Protein AF-A0A3E2C8K4-F1 (afdb_monomer_lite)

Foldseek 3Di:
DPCLVVVLVVVCVVQVHAEDEEEQVRAPALQVLLVVQLPDDAAYEYEYHPVVSHDPRNVVQVVCCQPPQKDWHWDDDDPPIDTDIDHGHDYHYGD

pLDDT: mean 95.31, std 4.45, range [69.38, 98.56]

Radius of gyration: 13.83 Å; chains: 1; bounding box: 30×46×24 Å

Secondary structure (DSSP, 8-state):
--SHHHHHHHHHHHHT--EEEEEGGG--SHHHHHHHHTTPPTT-EEEEETGGGS-HHHHHHHHHHHHHSEEEEEESSGGG-EEEEEEPPP-EEE-

Structure (mmCIF, N/CA/C/O backbone):
data_AF-A0A3E2C8K4-F1
#
_entry.id   AF-A0A3E2C8K4-F1
#
loop_
_atom_site.group_PDB
_atom_site.id
_atom_site.type_symbol
_atom_site.label_atom_id
_atom_site.label_alt_id
_atom_site.label_comp_id
_atom_site.label_asym_id
_atom_site.label_entity_id
_atom_site.label_seq_id
_atom_site.pdbx_PDB_ins_code
_atom_site.Cartn_x
_atom_site.Cartn_y
_atom_site.Cartn_z
_atom_site.occupancy
_atom_site.B_iso_or_equiv
_atom_site.auth_seq_id
_atom_site.auth_comp_id
_atom_site.auth_asym_id
_atom_site.auth_atom_id
_atom_site.pdbx_PDB_model_num
ATOM 1 N N . GLY A 1 1 ? 0.321 -17.794 -12.588 1.00 69.38 1 GLY A N 1
ATOM 2 C CA . GLY A 1 1 ? -0.972 -18.492 -12.726 1.00 69.38 1 GLY A CA 1
ATOM 3 C C . GLY A 1 1 ? -1.275 -19.521 -11.643 1.00 69.38 1 GLY A C 1
ATOM 4 O O . GLY A 1 1 ? -2.101 -20.377 -11.899 1.00 69.38 1 GLY A O 1
ATOM 5 N N . LEU A 1 2 ? -0.682 -19.448 -10.441 1.00 89.12 2 LEU A N 1
ATOM 6 C CA . LEU A 1 2 ? -0.988 -20.373 -9.329 1.00 89.12 2 LEU A CA 1
ATOM 7 C C . LEU A 1 2 ? -2.155 -19.895 -8.440 1.00 89.12 2 LEU A C 1
ATOM 9 O O . LEU A 1 2 ? -2.340 -20.400 -7.342 1.00 89.12 2 LEU A O 1
ATOM 13 N N . GLY A 1 3 ? -2.912 -18.885 -8.884 1.00 92.69 3 GLY A N 1
ATOM 14 C CA . GLY A 1 3 ? -4.075 -18.383 -8.147 1.00 92.69 3 GLY A CA 1
ATOM 15 C C . GLY A 1 3 ? -3.805 -17.297 -7.100 1.00 92.69 3 GLY A C 1
ATOM 16 O O . GLY A 1 3 ? -4.698 -17.040 -6.309 1.00 92.69 3 GLY A O 1
ATOM 17 N N . LYS A 1 4 ? -2.646 -16.613 -7.087 1.00 94.12 4 LYS A N 1
ATOM 18 C CA . LYS A 1 4 ? -2.385 -15.494 -6.146 1.00 94.12 4 LYS A CA 1
ATOM 19 C C . LYS A 1 4 ? -3.476 -14.418 -6.186 1.00 94.12 4 LYS A C 1
ATOM 21 O O . LYS A 1 4 ? -4.031 -14.068 -5.154 1.00 94.12 4 LYS A O 1
ATOM 26 N N . THR A 1 5 ? -3.837 -13.963 -7.386 1.00 94.75 5 THR A N 1
ATOM 27 C CA . THR A 1 5 ? -4.924 -12.994 -7.585 1.00 94.75 5 THR A CA 1
ATOM 28 C C . THR A 1 5 ? -6.256 -13.541 -7.075 1.00 94.75 5 THR A C 1
ATOM 30 O O . THR A 1 5 ? -7.009 -12.829 -6.424 1.00 94.75 5 THR A O 1
ATOM 33 N N . THR A 1 6 ? -6.536 -14.824 -7.323 1.00 96.50 6 THR A N 1
ATOM 34 C CA . THR A 1 6 ? -7.739 -15.494 -6.813 1.00 96.50 6 THR A CA 1
ATOM 35 C C . THR A 1 6 ? -7.760 -15.524 -5.288 1.00 96.50 6 THR A C 1
ATOM 37 O O . THR A 1 6 ? -8.779 -15.189 -4.699 1.00 96.50 6 THR A O 1
ATOM 40 N N . LEU A 1 7 ? -6.639 -15.856 -4.643 1.00 96.69 7 LEU A N 1
ATOM 41 C CA . LEU A 1 7 ? -6.517 -15.846 -3.186 1.00 96.69 7 LEU A CA 1
ATOM 42 C C . LEU A 1 7 ? -6.688 -14.437 -2.612 1.00 96.69 7 LEU A C 1
ATOM 44 O O . LEU A 1 7 ? -7.403 -14.283 -1.630 1.00 96.69 7 LEU A O 1
ATOM 48 N N . ALA A 1 8 ? -6.117 -13.408 -3.243 1.00 96.94 8 ALA A N 1
ATOM 49 C CA . ALA A 1 8 ? -6.308 -12.022 -2.818 1.00 96.94 8 ALA A CA 1
ATOM 50 C C . ALA A 1 8 ? -7.791 -11.606 -2.877 1.00 96.94 8 ALA A C 1
ATOM 52 O O . ALA A 1 8 ? -8.303 -11.001 -1.936 1.00 96.94 8 ALA A O 1
ATOM 53 N N . MET A 1 9 ? -8.503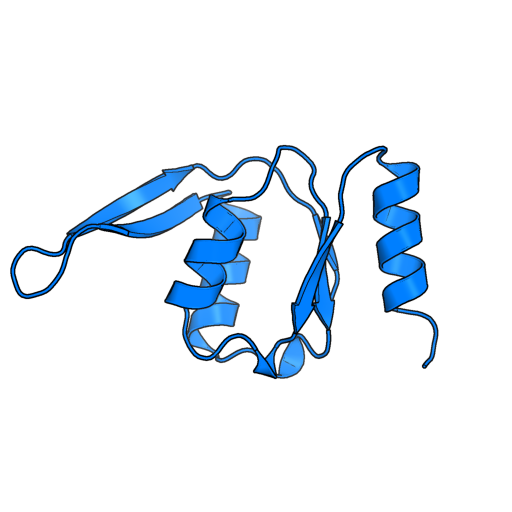 -11.990 -3.946 1.00 96.88 9 MET A N 1
ATOM 54 C CA . MET A 1 9 ? -9.947 -11.752 -4.068 1.00 96.88 9 MET A CA 1
ATOM 55 C C . MET A 1 9 ? -10.757 -12.519 -3.015 1.00 96.88 9 MET A C 1
ATOM 57 O O . MET A 1 9 ? -11.717 -11.971 -2.481 1.00 96.88 9 MET A O 1
ATOM 61 N N . ILE A 1 10 ? -10.367 -13.756 -2.686 1.00 97.88 10 ILE A N 1
ATOM 62 C CA . ILE A 1 10 ? -10.998 -14.528 -1.606 1.00 97.88 10 ILE A CA 1
ATOM 63 C C . ILE A 1 10 ? -10.803 -13.818 -0.262 1.00 97.88 10 ILE A C 1
ATOM 65 O O . ILE A 1 10 ? -11.776 -13.643 0.458 1.00 97.88 10 ILE A O 1
ATOM 69 N N . VAL A 1 11 ? -9.590 -13.347 0.053 1.00 97.25 11 VAL A N 1
ATOM 70 C CA . VAL A 1 11 ? -9.316 -12.604 1.298 1.00 97.25 11 VAL A CA 1
ATOM 71 C C . VAL A 1 11 ? -10.214 -11.371 1.416 1.00 97.25 11 VAL A C 1
ATOM 73 O O . VAL A 1 11 ? -10.857 -11.190 2.444 1.00 97.25 11 VAL A O 1
ATOM 76 N N . ALA A 1 12 ? -10.312 -10.553 0.364 1.00 97.81 12 ALA A N 1
ATOM 77 C CA . ALA A 1 12 ? -11.173 -9.369 0.378 1.00 97.81 12 ALA A CA 1
ATOM 78 C C . ALA A 1 12 ? -12.659 -9.726 0.563 1.00 97.81 12 ALA A C 1
ATOM 80 O O . ALA A 1 12 ? -13.353 -9.098 1.362 1.00 97.81 12 ALA A O 1
ATOM 81 N N . ASN A 1 13 ? -13.129 -10.776 -0.121 1.00 98.12 13 ASN A N 1
ATOM 82 C CA . ASN A 1 13 ? -14.503 -11.257 -0.005 1.00 98.12 13 ASN A CA 1
ATOM 83 C C . ASN A 1 13 ? -14.831 -11.764 1.410 1.00 98.12 13 ASN A C 1
ATOM 85 O O . ASN A 1 13 ? -15.873 -11.406 1.950 1.00 98.12 13 ASN A O 1
ATOM 89 N N . GLU A 1 14 ? -13.946 -12.554 2.024 1.00 97.94 14 GLU A N 1
ATOM 90 C CA . GLU A 1 14 ? -14.133 -13.070 3.391 1.00 97.94 14 GLU A CA 1
ATOM 91 C C . GLU A 1 14 ? -14.099 -11.959 4.449 1.00 97.94 14 GLU A C 1
ATOM 93 O O . GLU A 1 14 ? -14.790 -12.038 5.462 1.00 97.94 14 GLU A O 1
ATOM 98 N N . LEU A 1 15 ? -13.325 -10.899 4.207 1.00 96.56 15 LEU A N 1
ATOM 99 C CA . LEU A 1 15 ? -13.288 -9.715 5.065 1.00 96.56 15 LEU A CA 1
ATOM 100 C C . LEU A 1 15 ? -14.462 -8.749 4.813 1.00 96.56 15 LEU A C 1
ATOM 102 O O . LEU A 1 15 ? -14.664 -7.829 5.602 1.00 96.56 15 LEU A O 1
ATOM 106 N N . GLY A 1 16 ? -15.241 -8.942 3.742 1.00 97.56 16 GLY A N 1
ATOM 107 C CA . GLY A 1 16 ? -16.353 -8.060 3.375 1.00 97.56 16 GLY A CA 1
ATOM 108 C C . GLY A 1 16 ? -15.919 -6.657 2.929 1.00 97.56 16 GLY A C 1
ATOM 109 O O . GLY A 1 16 ? -16.667 -5.700 3.117 1.00 97.56 16 GLY A O 1
ATOM 110 N N . VAL A 1 17 ? -14.717 -6.526 2.362 1.00 98.06 17 VAL A N 1
ATOM 111 C CA . VAL A 1 17 ? -14.086 -5.251 1.971 1.00 98.06 17 VAL A CA 1
ATOM 112 C C . VAL A 1 17 ? -13.744 -5.226 0.480 1.00 98.06 17 VAL A C 1
ATOM 114 O O . VAL A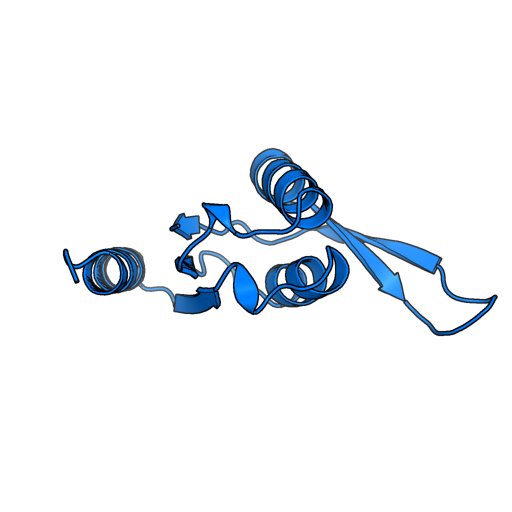 1 17 ? -13.716 -6.257 -0.194 1.00 98.06 17 VAL A O 1
ATOM 117 N N . SER A 1 18 ? -13.472 -4.036 -0.056 1.00 97.56 18 SER A N 1
ATOM 118 C CA . SER A 1 18 ? -12.960 -3.879 -1.418 1.00 97.56 18 SER A CA 1
ATOM 119 C C . SER A 1 18 ? -11.513 -4.370 -1.549 1.00 97.56 18 SER A C 1
ATOM 121 O O . SER A 1 18 ? -10.768 -4.508 -0.574 1.00 97.56 18 SER A O 1
ATOM 123 N N . ILE A 1 19 ? -11.117 -4.631 -2.796 1.00 98.00 19 ILE A N 1
ATOM 124 C CA . ILE A 1 19 ? -9.736 -4.917 -3.178 1.00 98.00 19 ILE A CA 1
ATOM 125 C C . ILE A 1 19 ? -9.243 -3.863 -4.165 1.00 98.00 19 ILE A C 1
ATOM 127 O O . ILE A 1 19 ? -9.889 -3.587 -5.179 1.00 98.00 19 ILE A O 1
ATOM 131 N N . ARG A 1 20 ? -8.054 -3.331 -3.900 1.00 97.81 20 ARG A N 1
ATOM 132 C CA . ARG A 1 20 ? -7.294 -2.483 -4.808 1.00 97.81 20 ARG A CA 1
ATOM 133 C C . ARG A 1 20 ? -6.163 -3.281 -5.423 1.00 97.81 20 ARG A C 1
ATOM 135 O O . ARG A 1 20 ? -5.375 -3.890 -4.709 1.00 97.81 20 ARG A O 1
ATOM 142 N N . VAL A 1 21 ? -6.069 -3.266 -6.748 1.00 97.69 21 VAL A N 1
ATOM 143 C CA . VAL A 1 21 ? -5.068 -4.040 -7.490 1.00 97.69 21 VAL A CA 1
ATOM 144 C C . VAL A 1 21 ? -4.058 -3.105 -8.142 1.00 97.69 21 VAL A C 1
ATOM 146 O O . VAL A 1 21 ? -4.432 -2.165 -8.839 1.00 97.69 21 VAL A O 1
ATOM 149 N N . THR A 1 22 ? -2.776 -3.395 -7.947 1.00 98.06 22 THR A N 1
ATOM 150 C CA . THR A 1 22 ? -1.647 -2.774 -8.646 1.00 98.06 22 THR A CA 1
ATOM 151 C C . THR A 1 22 ? -0.550 -3.82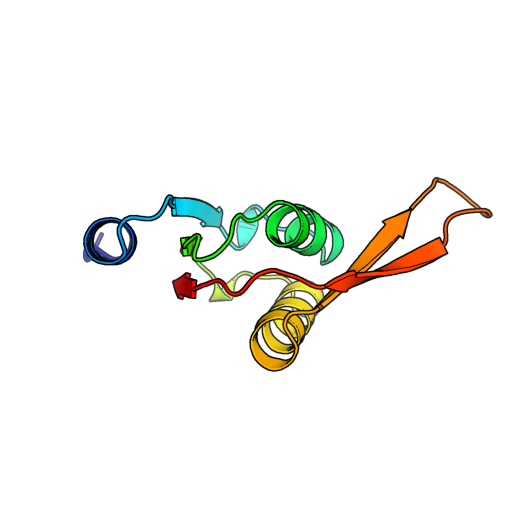1 -8.883 1.00 98.06 22 THR A C 1
ATOM 153 O O . THR A 1 22 ? -0.743 -5.010 -8.615 1.00 98.06 22 THR A O 1
ATOM 156 N N . SER A 1 23 ? 0.603 -3.410 -9.401 1.00 98.25 23 SER A N 1
ATOM 157 C CA . SER A 1 23 ? 1.776 -4.270 -9.538 1.00 98.25 23 SER A CA 1
ATOM 158 C C . SER A 1 23 ? 3.061 -3.529 -9.180 1.00 98.25 23 SER A C 1
ATOM 160 O O . SER A 1 23 ? 3.140 -2.308 -9.311 1.00 98.25 23 SER A O 1
ATOM 162 N N . GLY A 1 24 ? 4.086 -4.271 -8.757 1.00 98.25 24 GLY A N 1
ATOM 163 C CA . GLY A 1 24 ? 5.419 -3.735 -8.481 1.00 98.25 24 GLY A CA 1
ATOM 164 C C . GLY A 1 24 ? 5.950 -2.862 -9.629 1.00 98.25 24 GLY A C 1
ATOM 165 O O . GLY A 1 24 ? 6.326 -1.723 -9.376 1.00 98.25 24 GLY A O 1
ATOM 166 N N . PRO A 1 25 ? 5.894 -3.311 -10.901 1.00 98.25 25 PRO A N 1
ATOM 167 C CA . PRO A 1 25 ? 6.339 -2.515 -12.049 1.00 98.25 25 PRO A CA 1
ATOM 168 C C . PRO A 1 25 ? 5.519 -1.251 -12.338 1.00 98.25 25 PRO A C 1
ATOM 170 O O . PRO A 1 25 ? 6.019 -0.359 -13.022 1.00 98.25 25 PRO A O 1
ATOM 173 N N . ALA A 1 26 ? 4.264 -1.181 -11.883 1.00 98.06 26 ALA A N 1
ATOM 174 C CA . ALA A 1 26 ? 3.429 0.009 -12.044 1.00 98.06 26 ALA A CA 1
ATOM 175 C C . ALA A 1 26 ? 3.814 1.128 -11.061 1.00 98.06 26 ALA A C 1
ATOM 177 O O . ALA A 1 26 ? 3.477 2.286 -11.297 1.00 98.06 26 ALA A O 1
ATOM 178 N N . ILE A 1 27 ? 4.531 0.793 -9.985 1.00 98.31 27 ILE A N 1
ATOM 179 C CA . ILE A 1 27 ? 5.037 1.732 -8.985 1.00 98.31 27 ILE A CA 1
ATOM 180 C C . ILE A 1 27 ? 6.465 2.113 -9.381 1.00 98.31 27 ILE A C 1
ATOM 182 O O . ILE A 1 27 ? 7.390 1.310 -9.281 1.00 98.31 27 ILE A O 1
ATOM 186 N N . GLN A 1 28 ? 6.654 3.344 -9.850 1.00 96.94 28 GLN A N 1
ATOM 187 C CA . GLN A 1 28 ? 7.950 3.821 -10.338 1.00 96.94 28 GLN A CA 1
ATOM 188 C C . GLN A 1 28 ? 8.756 4.500 -9.232 1.00 96.94 28 GLN A C 1
ATOM 190 O O . GLN A 1 28 ? 9.986 4.427 -9.216 1.00 96.94 28 GLN A O 1
ATOM 195 N N . HIS A 1 29 ? 8.070 5.134 -8.282 1.00 95.62 29 HIS A N 1
ATOM 196 C CA . HIS A 1 29 ? 8.681 5.786 -7.130 1.00 95.62 29 HIS A CA 1
ATOM 197 C C . HIS A 1 29 ? 7.776 5.752 -5.891 1.00 95.62 29 HIS A C 1
ATOM 199 O O . HIS A 1 29 ? 6.570 5.537 -5.985 1.00 95.62 29 HIS A O 1
ATOM 205 N N . ALA A 1 30 ? 8.355 6.019 -4.714 1.00 95.19 30 ALA A N 1
ATOM 206 C CA . ALA A 1 30 ? 7.659 5.973 -3.421 1.00 95.19 30 ALA A CA 1
ATOM 207 C C . ALA A 1 30 ? 6.369 6.819 -3.381 1.00 95.19 30 ALA A C 1
ATOM 209 O O . ALA A 1 30 ? 5.387 6.417 -2.764 1.00 95.19 30 ALA A O 1
ATOM 210 N N . GLY A 1 31 ? 6.337 7.946 -4.105 1.00 94.44 31 GLY A N 1
ATOM 211 C CA . GLY A 1 31 ? 5.150 8.798 -4.212 1.00 94.44 31 GLY A CA 1
ATOM 212 C C . GLY A 1 31 ? 3.937 8.122 -4.867 1.00 94.44 31 GLY A C 1
ATOM 213 O O . GLY A 1 31 ? 2.808 8.443 -4.503 1.00 94.44 31 GLY A O 1
ATOM 214 N N . ASP A 1 32 ? 4.148 7.156 -5.770 1.00 96.00 32 ASP A N 1
ATOM 215 C CA . ASP A 1 32 ? 3.043 6.418 -6.402 1.00 96.00 32 ASP A CA 1
ATOM 216 C C . ASP A 1 32 ? 2.351 5.537 -5.364 1.00 96.00 32 ASP A C 1
ATOM 218 O O . ASP A 1 32 ? 1.128 5.555 -5.225 1.00 96.00 32 ASP A O 1
ATOM 222 N N . LEU A 1 33 ? 3.153 4.808 -4.580 1.00 97.44 33 LEU A N 1
ATOM 223 C CA . LEU A 1 33 ? 2.643 3.973 -3.502 1.00 97.44 33 LEU A CA 1
ATOM 224 C C . LEU A 1 33 ? 1.993 4.823 -2.403 1.00 97.44 33 LEU A C 1
ATOM 226 O O . LEU A 1 33 ? 0.907 4.481 -1.944 1.00 97.44 33 LEU A O 1
ATOM 230 N N . ALA A 1 34 ? 2.593 5.958 -2.033 1.00 96.06 34 ALA A N 1
ATOM 231 C CA . ALA A 1 34 ? 2.001 6.884 -1.069 1.00 96.06 34 ALA A CA 1
ATOM 232 C C . ALA A 1 34 ? 0.615 7.379 -1.518 1.00 96.06 34 ALA A C 1
ATOM 234 O O . ALA A 1 34 ? -0.319 7.425 -0.714 1.00 96.06 34 ALA A O 1
ATOM 235 N N . SER A 1 35 ? 0.444 7.690 -2.808 1.00 94.62 35 SER A N 1
ATOM 236 C CA . SER A 1 35 ? -0.858 8.064 -3.375 1.00 94.62 35 SER A CA 1
ATOM 237 C C . SER A 1 35 ? -1.883 6.924 -3.318 1.00 94.62 35 SER A C 1
ATOM 239 O O . SER A 1 35 ? -3.067 7.174 -3.087 1.00 94.62 35 SER A O 1
ATOM 241 N N . ILE A 1 36 ? -1.457 5.676 -3.534 1.00 96.88 36 ILE A N 1
ATOM 242 C CA . ILE A 1 36 ? -2.340 4.507 -3.430 1.00 96.88 36 ILE A CA 1
ATOM 243 C C . ILE A 1 36 ? -2.776 4.301 -1.976 1.00 96.88 36 ILE A C 1
ATOM 245 O O . ILE A 1 36 ? -3.970 4.181 -1.722 1.00 96.88 36 ILE A O 1
ATOM 249 N N . LEU A 1 37 ? -1.825 4.300 -1.037 1.00 97.38 37 LEU A N 1
ATOM 250 C CA . LEU A 1 37 ? -2.067 4.055 0.387 1.00 97.38 37 LEU A CA 1
ATOM 251 C C . LEU A 1 37 ? -2.960 5.130 1.013 1.00 97.38 37 LEU A C 1
ATOM 253 O O . LEU A 1 37 ? -3.927 4.809 1.696 1.00 97.38 37 LEU A O 1
ATOM 257 N N . SER A 1 38 ? -2.680 6.406 0.733 1.00 95.25 38 SER A N 1
ATOM 258 C CA . SER A 1 38 ? -3.449 7.549 1.257 1.00 95.25 38 SER A CA 1
ATOM 259 C C . SER A 1 38 ? -4.904 7.610 0.781 1.00 95.25 38 SER A C 1
ATOM 261 O O . SER A 1 38 ? -5.685 8.389 1.322 1.00 95.25 38 SER A O 1
ATOM 263 N N . SER A 1 39 ? -5.277 6.805 -0.215 1.00 95.25 39 SER A N 1
ATOM 264 C CA . SER A 1 39 ? -6.642 6.720 -0.735 1.00 95.25 39 SER A CA 1
ATOM 265 C C . SER A 1 39 ? -7.316 5.379 -0.440 1.00 95.25 39 SER A C 1
ATOM 267 O O . SER A 1 39 ? -8.345 5.089 -1.053 1.00 95.25 39 SER A O 1
ATOM 269 N N . LEU A 1 40 ? -6.731 4.543 0.424 1.00 97.50 40 LEU A N 1
ATOM 270 C CA . LEU A 1 40 ? -7.358 3.302 0.873 1.00 97.50 40 LEU A CA 1
ATOM 271 C C . LEU A 1 40 ? -8.503 3.581 1.847 1.00 97.50 40 LEU A C 1
ATOM 273 O O . LEU A 1 40 ? -8.422 4.489 2.676 1.00 97.50 40 LEU A O 1
ATOM 277 N N . ASP A 1 41 ? -9.533 2.747 1.774 1.00 97.19 41 ASP A N 1
ATOM 278 C CA . ASP A 1 41 ? -10.598 2.681 2.767 1.00 97.19 41 ASP A CA 1
ATOM 279 C C . ASP A 1 41 ? -10.220 1.763 3.943 1.00 97.19 41 ASP A C 1
ATOM 281 O O . ASP A 1 41 ? -9.292 0.952 3.882 1.00 97.19 41 ASP A O 1
ATOM 285 N N . THR A 1 42 ? -10.959 1.873 5.052 1.00 96.75 42 THR A N 1
ATOM 286 C CA . THR A 1 42 ? -10.714 1.028 6.232 1.00 96.75 42 THR A CA 1
ATOM 287 C C . THR A 1 42 ? -10.946 -0.444 5.931 1.00 96.75 42 THR A C 1
ATOM 289 O O . THR A 1 42 ? -12.040 -0.846 5.549 1.00 96.75 42 THR A O 1
ATOM 292 N N . GLY A 1 43 ? -9.910 -1.245 6.165 1.00 96.38 43 GLY A N 1
ATOM 293 C CA . GLY A 1 43 ? -9.892 -2.682 5.935 1.00 96.38 43 GLY A CA 1
ATOM 294 C C . GLY A 1 43 ? -9.621 -3.082 4.485 1.00 96.38 43 GLY A C 1
ATOM 295 O O . GLY A 1 43 ? -9.487 -4.276 4.244 1.00 96.38 43 GLY A O 1
ATOM 296 N N . GLU A 1 44 ? -9.516 -2.137 3.539 1.00 98.12 44 GLU A N 1
ATOM 297 C CA . GLU A 1 44 ? -9.325 -2.437 2.113 1.00 98.12 44 GLU A CA 1
ATOM 298 C C . GLU A 1 44 ? -8.080 -3.315 1.889 1.00 98.12 44 GLU A C 1
ATOM 300 O O . GLU A 1 44 ? -7.026 -3.135 2.512 1.00 98.12 44 GLU A O 1
ATOM 305 N N . VAL A 1 45 ? -8.208 -4.299 0.996 1.00 98.56 45 VAL A N 1
ATOM 306 C CA . VAL A 1 45 ? -7.094 -5.174 0.619 1.00 98.56 45 VAL A CA 1
ATOM 307 C C . VAL A 1 45 ? -6.316 -4.522 -0.517 1.00 98.56 45 VAL A C 1
ATOM 309 O O . VAL A 1 45 ? -6.854 -4.319 -1.601 1.00 98.56 45 VAL A O 1
ATOM 312 N N . LEU A 1 46 ? -5.031 -4.246 -0.311 1.00 98.50 46 LEU A N 1
ATOM 313 C CA . LEU A 1 46 ? -4.104 -3.823 -1.355 1.00 98.50 46 LEU A CA 1
ATOM 314 C C . LEU A 1 46 ? -3.350 -5.041 -1.903 1.00 98.50 46 LEU A C 1
ATOM 316 O O . LEU A 1 46 ? -2.463 -5.589 -1.250 1.00 98.50 46 LEU A O 1
ATOM 320 N N . PHE A 1 47 ? -3.678 -5.453 -3.123 1.00 98.44 47 PHE A N 1
ATOM 321 C CA . PHE A 1 47 ? -2.951 -6.490 -3.848 1.00 98.44 47 PHE A CA 1
ATOM 322 C C . PHE A 1 47 ? -1.902 -5.873 -4.785 1.00 98.44 47 PHE A C 1
ATOM 324 O O . PHE A 1 47 ? -2.244 -5.090 -5.674 1.00 98.44 47 PHE A O 1
ATOM 331 N N . ILE A 1 48 ? -0.633 -6.252 -4.605 1.00 98.38 48 ILE A N 1
ATOM 332 C CA . ILE A 1 48 ? 0.511 -5.807 -5.412 1.00 98.38 48 ILE A CA 1
ATOM 333 C C . ILE A 1 48 ? 1.110 -7.022 -6.126 1.00 98.38 48 ILE A C 1
ATOM 335 O O . ILE A 1 48 ? 1.929 -7.738 -5.559 1.00 98.38 48 ILE A O 1
ATOM 339 N N . ASP A 1 49 ? 0.741 -7.266 -7.384 1.00 97.94 49 ASP A N 1
ATOM 340 C CA . ASP A 1 49 ? 1.367 -8.362 -8.135 1.00 97.94 49 ASP A CA 1
ATOM 341 C C . ASP A 1 49 ? 2.843 -8.058 -8.427 1.00 97.94 49 ASP A C 1
ATOM 343 O O . ASP A 1 49 ? 3.232 -6.908 -8.618 1.00 97.94 49 ASP A O 1
ATOM 347 N N . GLU A 1 50 ? 3.681 -9.090 -8.481 1.00 97.56 50 GLU A N 1
ATOM 348 C CA . GLU A 1 50 ? 5.135 -8.940 -8.618 1.00 97.56 50 GLU A CA 1
ATOM 349 C C . GLU A 1 50 ? 5.743 -7.969 -7.581 1.00 97.56 50 GLU A C 1
ATOM 351 O O . GLU A 1 50 ? 6.610 -7.165 -7.921 1.00 97.56 50 GLU A O 1
ATOM 356 N N . ILE A 1 51 ? 5.317 -8.045 -6.309 1.00 97.88 51 ILE A N 1
ATOM 357 C CA . ILE A 1 51 ? 5.764 -7.131 -5.236 1.00 97.88 51 ILE A CA 1
ATOM 358 C C . ILE A 1 51 ? 7.296 -7.037 -5.100 1.00 97.88 51 ILE A C 1
ATOM 360 O O . ILE A 1 51 ? 7.835 -5.977 -4.807 1.00 97.88 51 ILE A O 1
ATOM 364 N N . HIS A 1 52 ? 8.018 -8.112 -5.430 1.00 97.25 52 HIS A N 1
ATOM 365 C CA . HIS A 1 52 ? 9.486 -8.168 -5.474 1.00 97.25 52 HIS A CA 1
ATOM 366 C C . HIS A 1 52 ? 10.133 -7.237 -6.519 1.00 97.25 52 HIS A C 1
ATOM 368 O O . HIS A 1 52 ? 11.355 -7.115 -6.561 1.00 97.25 52 HIS A O 1
ATOM 374 N N . ARG A 1 53 ? 9.340 -6.620 -7.403 1.00 98.19 53 ARG A N 1
ATOM 375 C CA . ARG A 1 53 ? 9.788 -5.624 -8.387 1.00 98.19 53 ARG A CA 1
ATOM 376 C C . ARG A 1 53 ? 9.539 -4.188 -7.938 1.00 98.19 53 ARG A C 1
ATOM 378 O O . ARG A 1 53 ? 9.769 -3.279 -8.735 1.00 98.19 53 ARG A O 1
ATOM 385 N N . LEU A 1 54 ? 9.068 -3.973 -6.708 1.00 98.56 54 LEU A N 1
ATOM 386 C CA . LEU A 1 54 ? 8.974 -2.634 -6.143 1.00 98.56 54 LEU A CA 1
ATOM 387 C C . LEU A 1 54 ? 10.356 -1.962 -6.127 1.00 98.56 54 LEU A C 1
ATOM 389 O O . LEU A 1 54 ? 11.356 -2.593 -5.774 1.00 98.56 54 LEU A O 1
ATOM 393 N N . PRO A 1 55 ? 10.442 -0.666 -6.467 1.00 98.19 55 PRO A N 1
ATOM 394 C CA . PRO A 1 55 ? 11.627 0.118 -6.173 1.00 98.19 55 PRO A CA 1
ATOM 395 C C . PRO A 1 55 ? 11.892 0.103 -4.667 1.00 98.19 55 PRO A C 1
ATOM 397 O O . PRO A 1 55 ? 10.966 0.280 -3.877 1.00 98.19 55 PRO A O 1
ATOM 400 N N . ARG A 1 56 ? 13.162 -0.006 -4.270 1.00 98.06 56 ARG A N 1
ATOM 401 C CA . ARG A 1 56 ? 13.572 -0.059 -2.857 1.00 98.06 56 ARG A CA 1
ATOM 402 C C . ARG A 1 56 ? 12.928 1.028 -1.985 1.00 98.06 56 ARG A C 1
ATOM 404 O O . ARG A 1 56 ? 12.464 0.740 -0.893 1.00 98.06 56 ARG A O 1
ATOM 411 N N . ALA A 1 57 ? 12.850 2.264 -2.480 1.00 96.75 57 ALA A N 1
ATOM 412 C CA . ALA A 1 57 ? 12.233 3.365 -1.738 1.00 96.75 57 ALA A CA 1
ATOM 413 C C . ALA A 1 57 ? 10.720 3.172 -1.508 1.00 96.75 57 ALA A C 1
ATOM 415 O O . ALA A 1 57 ? 10.191 3.607 -0.491 1.00 96.75 57 ALA A O 1
ATOM 416 N N . ALA A 1 58 ? 10.012 2.536 -2.448 1.00 97.88 58 ALA A N 1
ATOM 417 C CA . ALA A 1 58 ? 8.602 2.197 -2.273 1.00 97.88 58 ALA A CA 1
ATOM 418 C C . ALA A 1 58 ? 8.431 0.997 -1.330 1.00 97.88 58 ALA A C 1
ATOM 420 O O . ALA A 1 58 ? 7.507 0.988 -0.530 1.00 97.88 58 ALA A O 1
ATOM 421 N N . GLU A 1 59 ? 9.331 0.014 -1.385 1.00 98.06 59 GLU A N 1
ATOM 422 C CA . GLU A 1 59 ? 9.347 -1.113 -0.448 1.00 98.06 59 GLU A CA 1
ATOM 423 C C . GLU A 1 59 ? 9.571 -0.645 1.003 1.00 98.06 59 GLU A C 1
ATOM 425 O O . GLU A 1 59 ? 8.795 -0.996 1.886 1.00 98.06 59 GLU A O 1
ATOM 430 N N . GLU A 1 60 ? 10.568 0.211 1.249 1.00 97.44 60 GLU A N 1
ATOM 431 C CA . GLU A 1 60 ? 10.826 0.806 2.571 1.00 97.44 60 GLU A CA 1
ATOM 432 C C . GLU A 1 60 ? 9.608 1.601 3.081 1.00 97.44 60 GLU A C 1
ATOM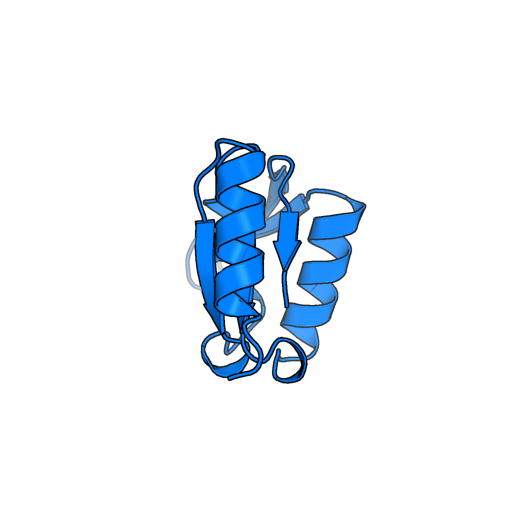 434 O O . GLU A 1 60 ? 9.213 1.458 4.238 1.00 97.44 60 GLU A O 1
ATOM 439 N N . LEU A 1 61 ? 8.959 2.378 2.203 1.00 97.12 61 LEU A N 1
ATOM 440 C CA . LEU A 1 61 ? 7.716 3.084 2.528 1.00 97.12 61 LEU A CA 1
ATOM 441 C C . LEU A 1 61 ? 6.578 2.116 2.876 1.00 97.12 61 LEU A C 1
ATOM 443 O O . LEU A 1 61 ? 5.823 2.388 3.808 1.00 97.12 61 LEU A O 1
ATOM 447 N N . LEU A 1 62 ? 6.446 0.999 2.151 1.00 97.75 62 LEU A N 1
ATOM 448 C CA . LEU A 1 62 ? 5.416 -0.006 2.414 1.00 97.75 62 LEU A CA 1
ATOM 449 C C . LEU A 1 62 ? 5.578 -0.618 3.807 1.00 97.75 62 LEU A C 1
ATOM 451 O O . LEU A 1 62 ? 4.587 -0.739 4.522 1.00 97.75 62 LEU A O 1
ATOM 455 N N . TYR A 1 63 ? 6.808 -0.961 4.206 1.00 96.88 63 TYR A N 1
ATOM 456 C CA . TYR A 1 63 ? 7.077 -1.496 5.543 1.00 96.88 63 TYR A CA 1
ATOM 457 C C . TYR A 1 63 ? 6.684 -0.500 6.639 1.00 96.88 63 TYR A C 1
ATOM 459 O O . TYR A 1 63 ? 5.944 -0.870 7.546 1.00 96.88 63 TYR A O 1
ATOM 467 N N . ILE A 1 64 ? 7.074 0.774 6.513 1.00 96.12 64 ILE A N 1
ATOM 468 C CA . ILE A 1 64 ? 6.685 1.822 7.474 1.00 96.12 64 ILE A CA 1
ATOM 469 C C . ILE A 1 64 ? 5.159 1.976 7.522 1.00 96.12 64 ILE A C 1
ATOM 471 O O . ILE A 1 64 ? 4.568 2.064 8.597 1.00 96.12 64 ILE A O 1
ATOM 475 N N . ALA A 1 65 ? 4.495 1.963 6.365 1.00 97.38 65 ALA A N 1
ATOM 476 C CA . ALA A 1 65 ? 3.042 2.061 6.294 1.00 97.38 65 ALA A CA 1
ATOM 477 C C . ALA A 1 65 ? 2.334 0.871 6.963 1.00 97.38 65 ALA A C 1
ATOM 479 O O . ALA A 1 65 ? 1.269 1.057 7.544 1.00 97.38 65 ALA A O 1
ATOM 480 N N . MET A 1 66 ? 2.910 -0.332 6.895 1.00 97.31 66 MET A N 1
ATOM 481 C CA . MET A 1 66 ? 2.378 -1.533 7.548 1.00 97.31 66 MET A CA 1
ATOM 482 C C . MET A 1 66 ? 2.649 -1.566 9.059 1.00 97.31 66 MET A C 1
ATOM 484 O O . MET A 1 66 ? 1.836 -2.117 9.798 1.00 97.31 66 MET A O 1
ATOM 488 N N . GLU A 1 67 ? 3.771 -1.007 9.517 1.00 96.88 67 GLU A N 1
ATOM 489 C CA . GLU A 1 67 ? 4.139 -0.959 10.939 1.00 96.88 67 GLU A CA 1
ATOM 490 C C . GLU A 1 67 ? 3.395 0.154 11.687 1.00 96.88 67 GLU A C 1
ATOM 492 O O . GLU A 1 67 ? 2.803 -0.090 12.740 1.00 96.88 67 GLU A O 1
ATOM 497 N N . ASP A 1 68 ? 3.376 1.361 11.116 1.00 96.88 68 ASP A N 1
ATOM 498 C CA . ASP A 1 68 ? 2.919 2.572 11.802 1.00 96.88 68 ASP A CA 1
ATOM 499 C C . ASP A 1 68 ? 1.556 3.087 11.317 1.00 96.88 68 ASP A C 1
ATOM 501 O O . ASP A 1 68 ? 1.015 4.029 11.906 1.00 96.88 68 ASP A O 1
ATOM 505 N N . PHE A 1 69 ? 1.000 2.522 10.236 1.00 97.12 69 PHE A N 1
ATOM 506 C CA . PHE A 1 69 ? -0.195 3.037 9.550 1.00 97.12 69 PHE A CA 1
ATOM 507 C C . PHE A 1 69 ? -0.078 4.533 9.242 1.00 97.12 69 PHE A C 1
ATOM 509 O O . PHE A 1 69 ? -0.980 5.330 9.509 1.00 97.12 69 PHE A O 1
ATOM 516 N N . ARG A 1 70 ? 1.071 4.935 8.691 1.00 95.75 70 ARG A N 1
ATOM 517 C CA . ARG A 1 70 ? 1.378 6.321 8.331 1.00 95.75 70 ARG A CA 1
ATOM 518 C C . ARG A 1 70 ? 2.123 6.406 7.012 1.00 95.75 70 ARG A C 1
ATOM 520 O O . ARG A 1 70 ? 2.876 5.508 6.652 1.00 95.75 70 ARG A O 1
ATOM 527 N N . VAL A 1 71 ? 1.936 7.521 6.318 1.00 94.62 71 VAL A N 1
ATOM 528 C CA . VAL A 1 71 ? 2.728 7.871 5.143 1.00 94.62 71 VAL A CA 1
ATOM 529 C C . VAL A 1 71 ? 2.908 9.376 5.050 1.00 94.62 71 VAL A C 1
ATOM 531 O O . VAL A 1 71 ? 2.015 10.148 5.392 1.00 94.62 71 VAL A O 1
ATOM 534 N N . ASP A 1 72 ? 4.054 9.788 4.539 1.00 90.56 72 ASP A N 1
ATOM 535 C CA . ASP A 1 72 ? 4.338 11.173 4.207 1.00 90.56 72 ASP A CA 1
ATOM 536 C C . ASP A 1 72 ? 3.883 11.469 2.774 1.00 90.56 72 ASP A C 1
ATOM 538 O O . ASP A 1 72 ? 4.308 10.807 1.823 1.00 90.56 72 ASP A O 1
ATOM 542 N N . VAL A 1 73 ? 3.012 12.467 2.602 1.00 86.25 73 VAL A N 1
ATOM 543 C CA . VAL A 1 73 ? 2.521 12.887 1.282 1.00 86.25 73 VAL A CA 1
ATOM 544 C C . VAL A 1 73 ? 3.025 14.283 0.954 1.00 86.25 73 VAL A C 1
ATOM 546 O O . VAL A 1 73 ? 2.901 15.219 1.744 1.00 86.25 73 VAL A O 1
ATOM 549 N N . MET A 1 74 ? 3.570 14.430 -0.254 1.00 86.25 74 MET A N 1
ATOM 550 C CA . MET A 1 74 ? 3.982 15.725 -0.783 1.00 86.25 74 MET A CA 1
ATOM 551 C C . MET A 1 74 ? 2.752 16.541 -1.183 1.00 86.25 74 MET A C 1
ATOM 553 O O . MET A 1 74 ? 2.007 16.160 -2.086 1.00 86.25 74 MET A O 1
ATOM 557 N N . VAL A 1 75 ? 2.567 17.693 -0.545 1.00 86.19 75 VAL A N 1
ATOM 558 C CA . VAL A 1 75 ? 1.510 18.653 -0.870 1.00 86.19 75 VAL A CA 1
ATOM 559 C C . VAL A 1 75 ? 2.130 19.891 -1.512 1.00 86.19 75 VAL A C 1
ATOM 561 O O . VAL A 1 75 ? 3.110 20.446 -1.021 1.00 86.19 75 VAL A O 1
ATOM 564 N N . GLY A 1 76 ? 1.549 20.338 -2.627 1.00 86.00 76 GLY A N 1
ATOM 565 C CA . GLY A 1 76 ? 2.045 21.474 -3.409 1.00 86.00 76 GLY A CA 1
ATOM 566 C C . GLY A 1 76 ? 2.989 21.078 -4.551 1.00 86.00 76 GLY A C 1
ATOM 567 O O . GLY A 1 76 ? 3.195 19.902 -4.841 1.00 86.00 76 GLY A O 1
ATOM 568 N N . LYS A 1 77 ? 3.531 22.077 -5.260 1.00 84.12 77 LYS A N 1
ATOM 569 C CA . LYS A 1 77 ? 4.477 21.894 -6.377 1.00 84.12 77 LYS A CA 1
ATOM 570 C C . LYS A 1 77 ? 5.631 22.892 -6.272 1.00 84.12 77 LYS A C 1
ATOM 572 O O . LYS A 1 77 ? 5.431 24.033 -5.861 1.00 84.12 77 LYS A O 1
ATOM 577 N N . GLY A 1 78 ? 6.819 22.480 -6.717 1.00 85.19 78 GLY A N 1
ATOM 578 C CA . GLY A 1 78 ? 8.002 23.343 -6.772 1.00 85.19 78 GLY A CA 1
ATOM 579 C C . GLY A 1 78 ? 8.593 23.666 -5.389 1.00 85.19 78 GLY A C 1
ATOM 580 O O . GLY A 1 78 ? 8.402 22.891 -4.456 1.00 85.19 78 GLY A O 1
ATOM 581 N N . PRO A 1 79 ? 9.297 24.803 -5.233 1.00 87.06 79 PRO A N 1
ATOM 582 C CA . PRO A 1 79 ? 10.000 25.170 -3.995 1.00 87.06 79 PRO A CA 1
ATOM 583 C C . PRO A 1 79 ? 9.116 25.314 -2.747 1.00 87.06 79 PRO A C 1
ATOM 585 O O . PRO A 1 79 ? 9.638 25.373 -1.641 1.00 87.06 79 PRO A O 1
ATOM 588 N N . GLY A 1 80 ? 7.793 25.405 -2.920 1.00 89.19 80 GLY A N 1
ATOM 589 C CA . GLY A 1 80 ? 6.821 25.475 -1.827 1.00 89.19 80 GLY A CA 1
ATOM 590 C C . GLY A 1 80 ? 6.187 24.132 -1.458 1.00 89.19 80 GLY A C 1
ATOM 591 O O . GLY A 1 80 ? 5.250 24.125 -0.667 1.00 89.19 80 GLY A O 1
ATOM 592 N N . ALA A 1 81 ? 6.628 23.019 -2.055 1.00 91.31 81 ALA A N 1
ATOM 593 C CA . ALA A 1 81 ? 6.117 21.702 -1.701 1.00 91.31 81 ALA A CA 1
ATOM 594 C C . ALA A 1 81 ? 6.599 21.298 -0.301 1.00 91.31 81 ALA A C 1
ATOM 596 O O . ALA A 1 81 ? 7.778 21.448 0.024 1.00 91.31 81 ALA A O 1
ATOM 597 N N . SER A 1 82 ? 5.695 20.760 0.512 1.00 89.94 82 SER A N 1
ATOM 598 C CA . SER A 1 82 ? 6.003 20.253 1.848 1.00 89.94 82 SER A CA 1
ATOM 599 C C . SER A 1 82 ? 5.542 18.809 1.998 1.00 89.94 82 SER A C 1
ATOM 601 O O . SER A 1 82 ? 4.556 18.391 1.391 1.00 89.94 82 SER A O 1
ATOM 603 N N . SER A 1 83 ? 6.273 18.047 2.809 1.00 88.88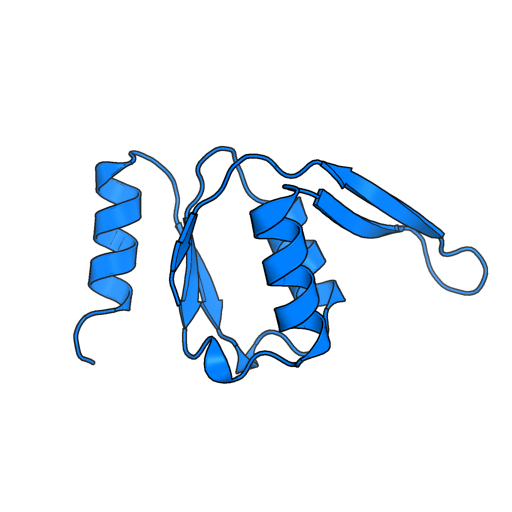 83 SER A N 1
ATOM 604 C CA . SER A 1 83 ? 5.840 16.722 3.246 1.00 88.88 83 SER A CA 1
ATOM 605 C C . SER A 1 83 ? 4.905 16.877 4.440 1.00 88.88 83 SER A C 1
ATOM 607 O O . SER A 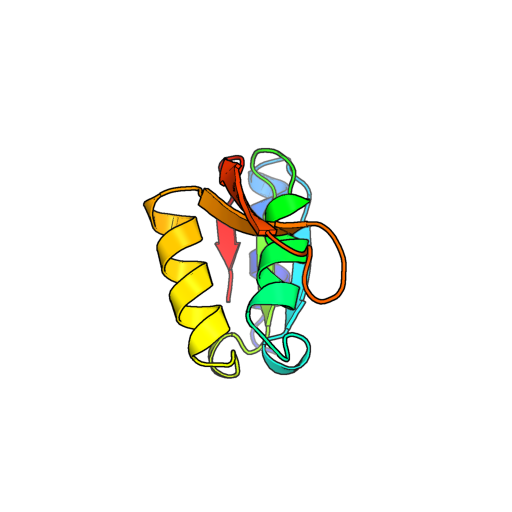1 83 ? 5.250 17.571 5.402 1.00 88.88 83 SER A O 1
ATOM 609 N N . ILE A 1 84 ? 3.721 16.272 4.366 1.00 91.25 84 ILE A N 1
ATOM 610 C CA . ILE A 1 84 ? 2.748 16.253 5.457 1.00 91.25 84 ILE A CA 1
ATOM 611 C C . ILE A 1 84 ? 2.488 14.793 5.842 1.00 91.25 84 ILE A C 1
ATOM 613 O O . ILE A 1 84 ? 2.126 14.004 4.964 1.00 91.25 84 ILE A O 1
ATOM 617 N N . PRO A 1 85 ? 2.627 14.429 7.130 1.00 92.00 85 PRO A N 1
ATOM 618 C CA . PRO A 1 85 ? 2.312 13.086 7.585 1.00 92.00 85 PRO A CA 1
ATOM 619 C C . PRO A 1 85 ? 0.798 12.865 7.561 1.00 92.00 85 PRO A C 1
ATOM 621 O O . PRO A 1 85 ? 0.027 13.674 8.086 1.00 92.00 85 PRO A O 1
ATOM 624 N N . LEU A 1 86 ? 0.375 11.744 6.989 1.00 93.94 86 LEU A N 1
ATOM 625 C CA . LEU A 1 86 ? -1.003 11.274 6.979 1.00 93.94 86 LEU A CA 1
ATOM 626 C C . LEU A 1 86 ? -1.107 9.944 7.721 1.00 93.94 86 LEU A C 1
ATOM 628 O O . LEU A 1 86 ? -0.300 9.036 7.523 1.00 93.94 86 LEU A O 1
ATOM 632 N N . THR A 1 87 ? -2.136 9.825 8.555 1.00 96.62 87 THR A N 1
ATOM 633 C CA . THR A 1 87 ? -2.536 8.544 9.140 1.00 96.62 87 THR A CA 1
ATOM 634 C C . THR A 1 87 ? -3.310 7.749 8.097 1.00 96.62 87 THR A C 1
ATOM 636 O O . THR A 1 87 ? -4.247 8.265 7.488 1.00 96.62 87 THR A O 1
ATOM 639 N N . LEU A 1 88 ? -2.923 6.496 7.915 1.00 97.69 88 LEU A N 1
ATOM 640 C CA . LEU A 1 88 ? -3.603 5.531 7.071 1.00 97.69 88 LEU A CA 1
ATOM 641 C C . LEU A 1 88 ? -4.650 4.780 7.898 1.00 97.69 88 LEU A C 1
ATOM 643 O O . LEU A 1 88 ? -4.440 4.539 9.091 1.00 97.69 88 LEU A O 1
ATOM 647 N N . PRO A 1 89 ? -5.777 4.377 7.298 1.00 96.81 89 PRO A N 1
ATOM 648 C CA . PRO A 1 89 ? -6.616 3.383 7.939 1.00 96.81 89 PRO A CA 1
ATOM 649 C C . PRO A 1 89 ? -5.892 2.030 7.974 1.00 96.81 89 PRO A C 1
ATOM 651 O O . PRO A 1 89 ? -4.957 1.795 7.213 1.00 96.81 89 PRO A O 1
ATOM 654 N N . HIS A 1 90 ? -6.341 1.112 8.831 1.00 97.25 90 HIS A N 1
ATOM 655 C CA . HIS A 1 90 ? -5.844 -0.264 8.791 1.00 97.25 90 HIS A CA 1
ATOM 656 C C . HIS A 1 90 ? -6.174 -0.898 7.433 1.00 97.25 90 HIS A C 1
ATOM 658 O O . HIS A 1 90 ? -7.305 -0.780 6.967 1.00 97.25 90 HIS A O 1
ATOM 664 N N . PHE A 1 91 ? -5.209 -1.582 6.825 1.00 97.69 91 PHE A N 1
ATOM 665 C CA . PHE A 1 91 ? -5.337 -2.238 5.522 1.00 97.69 91 PHE A CA 1
ATOM 666 C C . PHE A 1 91 ? -4.611 -3.586 5.536 1.00 97.69 91 PHE A C 1
ATOM 668 O O . PHE A 1 91 ? -3.794 -3.852 6.418 1.00 97.69 91 PHE A O 1
ATOM 675 N N . THR A 1 92 ? -4.909 -4.442 4.560 1.00 97.25 92 THR A N 1
ATOM 676 C CA . THR A 1 92 ? -4.210 -5.724 4.372 1.00 97.25 92 THR A CA 1
ATOM 677 C C . THR A 1 92 ? -3.448 -5.700 3.058 1.00 97.25 92 THR A C 1
ATOM 679 O O . THR A 1 92 ? -4.021 -5.356 2.030 1.00 97.25 92 THR A O 1
ATOM 682 N N . VAL A 1 93 ? -2.176 -6.101 3.064 1.00 97.38 93 VAL A N 1
ATOM 683 C CA . VAL A 1 93 ? -1.372 -6.234 1.839 1.00 97.38 93 VAL A CA 1
ATOM 684 C C . VAL A 1 93 ? -1.273 -7.696 1.427 1.00 97.38 93 VAL A C 1
ATOM 686 O O . VAL A 1 93 ? -1.032 -8.566 2.262 1.00 97.38 93 VAL A O 1
ATOM 689 N N . VAL A 1 94 ? -1.406 -7.960 0.128 1.00 97.25 94 VAL A N 1
ATOM 690 C CA . VAL A 1 94 ? -1.108 -9.258 -0.493 1.00 97.25 94 VAL A CA 1
ATOM 691 C C . VAL A 1 94 ? -0.147 -9.024 -1.663 1.00 97.25 94 VAL A C 1
ATOM 693 O O . VAL A 1 94 ? -0.408 -8.150 -2.488 1.00 97.25 94 VAL A O 1
ATOM 696 N N . GLY A 1 95 ? 0.947 -9.788 -1.764 1.00 91.75 95 GLY A N 1
ATOM 697 C CA . GLY A 1 95 ? 1.976 -9.632 -2.808 1.00 91.75 95 GLY A CA 1
ATOM 698 C C . GLY A 1 95 ? 2.611 -10.936 -3.276 1.00 91.75 95 GLY A C 1
ATOM 699 O O . GLY A 1 95 ? 2.509 -11.938 -2.534 1.00 91.75 95 GLY A O 1
#

Organism: Gardnerella vaginalis (NCBI:txid2702)

Sequence (95 aa):
GLGKTTLAMIVANELGVSIRVTSGPAIQHAGDLASILSSLDTGEVLFIDEIHRLPRAAEELLYIAMEDFRVDVMVGKGPGASSIPLTLPHFTVVG

InterPro domains:
  IPR004605 Holliday junction branch migration complex subunit RuvB [PTHR42848] (1-95)
  IPR008824 RuvB-like, AAA+ ATPase domain [PF05496] (1-95)
  IPR027417 P-loop containing nucleoside triphosphate hydrolase [G3DSA:3.40.50.300] (1-95)
  IPR027417 P-loop containing nucleoside triphosphate hydrolase [SSF52540] (1-95)